Protein AF-A0AA95GA35-F1 (afdb_monomer_lite)

pLDDT: mean 85.66, std 12.8, range [42.06, 96.0]

Structure (mmCIF, N/CA/C/O backbone):
data_AF-A0AA95GA35-F1
#
_entry.id   AF-A0AA95GA35-F1
#
loop_
_atom_site.group_PDB
_atom_site.id
_atom_site.type_symbol
_atom_site.label_atom_id
_atom_site.label_alt_id
_atom_site.label_comp_id
_atom_site.label_asym_id
_atom_site.label_entity_id
_atom_site.label_seq_id
_atom_site.pdbx_PDB_ins_code
_atom_site.Cartn_x
_atom_site.Cartn_y
_atom_site.Cartn_z
_atom_site.occupancy
_atom_site.B_iso_or_equiv
_atom_site.auth_seq_id
_atom_site.auth_comp_id
_atom_site.auth_asym_id
_atom_site.auth_atom_id
_atom_site.pdbx_PDB_model_num
ATOM 1 N N . MET A 1 1 ? -2.029 -4.729 -22.146 1.00 65.50 1 MET A N 1
ATOM 2 C CA . MET A 1 1 ? -2.555 -4.197 -20.860 1.00 65.50 1 MET A CA 1
ATOM 3 C C . MET A 1 1 ? -2.404 -5.261 -19.779 1.00 65.50 1 MET A C 1
ATOM 5 O O . MET A 1 1 ? -1.858 -4.966 -18.724 1.00 65.50 1 MET A O 1
ATOM 9 N N . GLU A 1 2 ? -2.728 -6.501 -20.144 1.00 87.69 2 GLU A N 1
ATOM 10 C CA . GLU A 1 2 ? -2.456 -7.760 -19.436 1.00 87.69 2 GLU A CA 1
ATOM 11 C C . GLU A 1 2 ? -1.128 -7.879 -18.692 1.00 87.69 2 GLU A C 1
ATOM 13 O O . GLU A 1 2 ? -1.114 -8.428 -17.601 1.00 87.69 2 GLU A O 1
ATOM 18 N N . ALA A 1 3 ? -0.027 -7.328 -19.205 1.00 92.00 3 ALA A N 1
ATOM 19 C CA . ALA A 1 3 ? 1.281 -7.405 -18.548 1.00 92.00 3 ALA A CA 1
ATOM 20 C C . ALA A 1 3 ? 1.262 -6.945 -17.077 1.00 92.00 3 ALA A C 1
ATOM 22 O O . ALA A 1 3 ? 1.832 -7.585 -16.193 1.00 92.00 3 ALA A O 1
ATOM 23 N N . VAL A 1 4 ? 0.561 -5.838 -16.810 1.00 92.62 4 VAL A N 1
ATOM 24 C CA . VAL A 1 4 ? 0.435 -5.278 -15.463 1.00 92.62 4 VAL A CA 1
ATOM 25 C C . VAL A 1 4 ? -0.426 -6.185 -14.582 1.00 92.62 4 VAL A C 1
ATOM 27 O O . VAL A 1 4 ? -0.061 -6.467 -13.444 1.00 92.62 4 VAL A O 1
ATOM 30 N N . PHE A 1 5 ? -1.533 -6.704 -15.113 1.00 91.50 5 PHE A N 1
ATOM 31 C CA . PHE A 1 5 ? -2.400 -7.631 -14.385 1.00 91.50 5 PHE A CA 1
ATOM 32 C C . PHE A 1 5 ? -1.732 -8.987 -14.140 1.00 91.50 5 PHE A C 1
ATOM 34 O O . PHE A 1 5 ? -1.907 -9.574 -13.075 1.00 91.50 5 PHE A O 1
ATOM 41 N N . ARG A 1 6 ? -0.900 -9.467 -15.072 1.00 92.25 6 ARG A N 1
ATOM 42 C CA . ARG A 1 6 ? -0.078 -10.667 -14.897 1.00 92.25 6 ARG A CA 1
ATOM 43 C C . ARG A 1 6 ? 0.862 -10.488 -13.713 1.00 92.25 6 ARG A C 1
ATOM 45 O O . ARG A 1 6 ? 0.852 -11.350 -12.842 1.00 92.25 6 ARG A O 1
ATOM 52 N N . LYS A 1 7 ? 1.580 -9.359 -13.633 1.00 92.44 7 LYS A N 1
ATOM 53 C CA . LYS A 1 7 ? 2.432 -9.025 -12.480 1.00 92.44 7 LYS A CA 1
ATOM 54 C C . LYS A 1 7 ? 1.650 -9.030 -11.167 1.00 92.44 7 LYS A C 1
ATOM 56 O O . LYS A 1 7 ? 2.124 -9.614 -10.200 1.00 92.44 7 LYS A O 1
ATOM 61 N N . LEU A 1 8 ? 0.475 -8.399 -11.130 1.00 90.94 8 LEU A N 1
ATOM 62 C CA . LEU A 1 8 ? -0.351 -8.339 -9.918 1.00 90.94 8 LEU A CA 1
ATOM 63 C C . LEU A 1 8 ? -0.856 -9.720 -9.487 1.00 90.94 8 LEU A C 1
ATOM 65 O O . LEU A 1 8 ? -0.892 -10.013 -8.299 1.00 90.94 8 LEU A O 1
ATOM 69 N N . ARG A 1 9 ? -1.208 -10.577 -10.448 1.00 91.69 9 ARG A N 1
ATOM 70 C CA . ARG A 1 9 ? -1.719 -11.923 -10.180 1.00 91.69 9 ARG A CA 1
ATOM 71 C C . ARG A 1 9 ? -0.631 -12.907 -9.751 1.00 91.69 9 ARG A C 1
ATOM 73 O O . ARG A 1 9 ? -0.900 -13.760 -8.918 1.00 91.69 9 ARG A O 1
ATOM 80 N N . THR A 1 10 ? 0.559 -12.844 -10.351 1.00 93.25 10 THR A N 1
ATOM 81 C CA . THR A 1 10 ? 1.608 -13.859 -10.135 1.00 93.25 10 THR A CA 1
ATOM 82 C C . THR A 1 10 ? 2.743 -13.401 -9.233 1.00 93.25 10 THR A C 1
ATOM 84 O O . THR A 1 10 ? 3.529 -14.227 -8.788 1.00 93.25 10 THR A O 1
ATOM 87 N N . GLY A 1 11 ? 2.907 -12.095 -9.020 1.00 91.06 11 GLY A N 1
ATOM 88 C CA . GLY A 1 11 ? 4.046 -11.541 -8.291 1.00 91.06 11 GLY A CA 1
ATOM 89 C C . GLY A 1 11 ? 5.396 -11.637 -9.022 1.00 91.06 11 GLY A C 1
ATOM 90 O O . GLY A 1 11 ? 6.363 -11.051 -8.535 1.00 91.06 11 GLY A O 1
ATOM 91 N N . ALA A 1 12 ? 5.471 -12.277 -10.200 1.00 90.31 12 ALA A N 1
ATOM 92 C CA . ALA A 1 12 ? 6.707 -12.534 -10.962 1.00 90.31 12 ALA A CA 1
ATOM 93 C C . ALA A 1 12 ? 7.540 -11.267 -11.199 1.00 90.31 12 ALA A C 1
ATOM 95 O O . ALA A 1 12 ? 6.964 -10.193 -11.356 1.00 90.31 12 ALA A O 1
ATOM 96 N N . SER A 1 13 ? 8.877 -11.330 -11.231 1.00 91.44 13 SER A N 1
ATOM 97 C CA . SER A 1 13 ? 9.697 -10.130 -11.473 1.00 91.44 13 SER A CA 1
ATOM 98 C C . SER A 1 13 ? 9.279 -9.425 -12.766 1.00 91.44 13 SER A C 1
ATOM 100 O O . SER A 1 13 ? 8.866 -10.067 -13.726 1.00 91.44 13 SER A O 1
ATOM 102 N N . TRP A 1 14 ? 9.405 -8.095 -12.823 1.00 90.94 14 TRP A N 1
ATOM 103 C CA . TRP A 1 14 ? 9.081 -7.347 -14.046 1.00 90.94 14 TRP A CA 1
ATOM 104 C C . TRP A 1 14 ? 9.902 -7.821 -15.251 1.00 90.94 14 TRP A C 1
ATOM 106 O O . TRP A 1 14 ? 9.413 -7.770 -16.374 1.00 90.94 14 TRP A O 1
ATOM 116 N N . LYS A 1 15 ? 11.135 -8.282 -15.003 1.00 91.50 15 LYS A N 1
ATOM 117 C CA . LYS A 1 15 ? 12.037 -8.835 -16.021 1.00 91.50 15 LYS A CA 1
ATOM 118 C C . LYS A 1 15 ? 11.636 -10.236 -16.492 1.00 91.50 15 LYS A C 1
ATOM 120 O O . LYS A 1 15 ? 12.013 -10.608 -17.593 1.00 91.50 15 LYS A O 1
ATOM 125 N N . ASP A 1 16 ? 10.853 -10.959 -15.695 1.00 93.38 16 ASP A N 1
ATOM 126 C CA . ASP A 1 16 ? 10.448 -12.343 -15.972 1.00 93.38 16 ASP A CA 1
ATOM 127 C C . ASP A 1 16 ? 9.094 -12.408 -16.697 1.00 93.38 16 ASP A C 1
ATOM 129 O O . ASP A 1 16 ? 8.528 -13.483 -16.895 1.00 93.38 16 ASP A O 1
ATOM 133 N N . LEU A 1 17 ? 8.519 -11.255 -17.058 1.00 92.00 17 LEU A N 1
ATOM 134 C CA . LEU A 1 17 ? 7.284 -11.218 -17.829 1.00 92.00 17 LEU A CA 1
ATOM 135 C C . LEU A 1 17 ? 7.541 -11.726 -19.261 1.00 92.00 17 LEU A C 1
ATOM 137 O O . LEU A 1 17 ? 8.549 -11.347 -19.860 1.00 92.00 17 LEU A O 1
ATOM 141 N N . PRO A 1 18 ? 6.626 -12.536 -19.830 1.00 91.38 18 PRO A N 1
ATOM 142 C CA . PRO A 1 18 ? 6.713 -12.992 -21.214 1.00 91.38 18 PRO A CA 1
ATOM 143 C C . PRO A 1 18 ? 6.967 -11.852 -22.207 1.00 91.38 18 PRO A C 1
ATOM 145 O O . PRO A 1 18 ? 6.348 -10.788 -22.119 1.00 91.38 18 PRO A O 1
ATOM 148 N N . THR A 1 19 ? 7.851 -12.086 -23.178 1.00 90.19 19 THR A N 1
ATOM 149 C CA . THR A 1 19 ? 8.272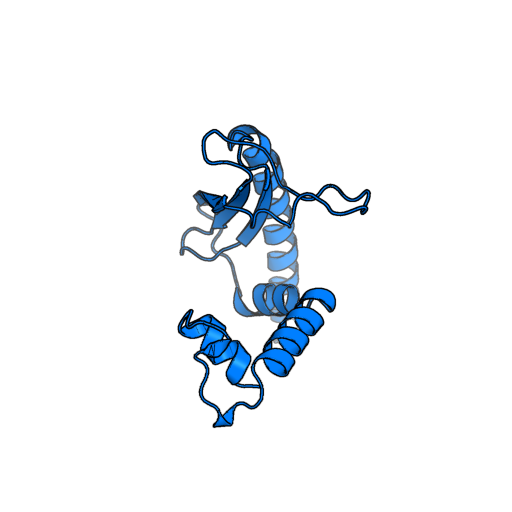 -11.082 -24.174 1.00 90.19 19 THR A CA 1
ATOM 150 C C . THR A 1 19 ? 7.131 -10.608 -25.077 1.00 90.19 19 THR A C 1
ATOM 152 O O . THR A 1 19 ? 7.169 -9.478 -25.558 1.00 90.19 19 THR A O 1
ATOM 155 N N . GLU A 1 20 ? 6.076 -11.413 -25.235 1.00 93.88 20 GLU A N 1
ATOM 156 C CA . GLU A 1 20 ? 4.814 -11.062 -25.910 1.00 93.88 20 GLU A CA 1
ATOM 157 C C . GLU A 1 20 ? 4.125 -9.817 -25.321 1.00 93.88 20 GLU A C 1
ATOM 159 O O . GLU A 1 20 ? 3.381 -9.123 -26.012 1.00 93.88 20 GLU A O 1
ATOM 164 N N . PHE A 1 21 ? 4.399 -9.478 -24.057 1.00 91.12 21 PHE A N 1
ATOM 165 C CA . PHE A 1 21 ? 3.869 -8.275 -23.418 1.00 91.12 21 PHE A CA 1
ATOM 166 C C . PHE A 1 21 ? 4.646 -6.994 -23.751 1.00 91.12 21 PHE A C 1
ATOM 168 O O . PHE A 1 21 ? 4.208 -5.899 -23.376 1.00 91.12 21 PHE A O 1
ATOM 175 N N . GLY A 1 22 ? 5.773 -7.118 -24.453 1.00 91.25 22 GLY A N 1
ATOM 176 C CA . GLY A 1 22 ? 6.684 -6.030 -24.783 1.00 91.25 22 GLY A CA 1
ATOM 177 C C . GLY A 1 22 ? 7.760 -5.793 -23.721 1.00 91.25 22 GLY A C 1
ATOM 178 O O . GLY A 1 22 ? 7.984 -6.594 -22.814 1.00 91.25 22 GLY A O 1
ATOM 179 N N . LEU A 1 23 ? 8.460 -4.663 -23.843 1.00 93.25 23 LEU A N 1
ATOM 180 C CA . LEU A 1 23 ? 9.583 -4.325 -22.968 1.00 93.25 23 LEU A CA 1
ATOM 181 C C . LEU A 1 23 ? 9.126 -4.087 -21.518 1.00 93.25 23 LEU A C 1
ATOM 183 O O . LEU A 1 23 ? 8.240 -3.271 -21.245 1.00 93.25 23 LEU A O 1
ATOM 187 N N . HIS A 1 24 ? 9.805 -4.739 -20.569 1.00 91.88 24 HIS A N 1
ATOM 188 C CA . HIS A 1 24 ? 9.543 -4.599 -19.130 1.00 91.88 24 HIS A CA 1
ATOM 189 C C . HIS A 1 24 ? 9.599 -3.140 -18.644 1.00 91.88 24 HIS A C 1
ATOM 191 O O . HIS A 1 24 ? 8.796 -2.734 -17.804 1.00 91.88 24 HIS A O 1
ATOM 197 N N . SER A 1 25 ? 10.497 -2.323 -19.203 1.00 93.06 25 SER A N 1
ATOM 198 C CA . SER A 1 25 ? 10.620 -0.894 -18.892 1.00 93.06 25 SER A CA 1
ATOM 199 C C . SER A 1 25 ? 9.345 -0.115 -19.230 1.00 93.06 25 SER A C 1
ATOM 201 O O . SER A 1 25 ? 8.869 0.681 -18.419 1.00 93.06 25 SER A O 1
ATOM 203 N N . THR A 1 26 ? 8.732 -0.393 -20.383 1.00 93.25 26 THR A N 1
ATOM 204 C CA . THR A 1 26 ? 7.462 0.211 -20.809 1.00 93.25 26 THR A CA 1
ATOM 205 C C . THR A 1 26 ? 6.315 -0.190 -19.883 1.00 93.25 26 THR A C 1
ATOM 207 O O . THR A 1 26 ? 5.470 0.640 -19.538 1.00 93.25 26 THR A O 1
ATOM 210 N N . ILE A 1 27 ? 6.298 -1.447 -19.432 1.00 93.50 27 ILE A N 1
ATOM 211 C CA . ILE A 1 27 ? 5.283 -1.965 -18.505 1.00 93.50 27 ILE A CA 1
ATOM 212 C C . ILE A 1 27 ? 5.394 -1.270 -17.141 1.00 93.50 27 ILE A C 1
ATOM 214 O O . ILE A 1 27 ? 4.387 -0.785 -16.621 1.00 93.50 27 ILE A O 1
ATOM 218 N N . ILE A 1 28 ? 6.610 -1.149 -16.596 1.00 93.75 28 ILE A N 1
ATOM 219 C CA . ILE A 1 28 ? 6.872 -0.432 -15.338 1.00 93.75 28 ILE A CA 1
ATOM 220 C C . ILE A 1 28 ? 6.466 1.041 -15.464 1.00 93.75 28 ILE A C 1
ATOM 222 O O . ILE A 1 28 ? 5.780 1.573 -14.591 1.00 93.75 28 ILE A O 1
ATOM 226 N N . TYR A 1 29 ? 6.836 1.706 -16.564 1.00 94.75 29 TYR A N 1
ATOM 227 C CA . TYR A 1 29 ? 6.457 3.100 -16.803 1.00 94.75 29 TYR A CA 1
ATOM 228 C C . TYR A 1 29 ? 4.936 3.277 -16.823 1.00 94.75 29 TYR A C 1
ATOM 230 O O . TYR A 1 29 ? 4.405 4.193 -16.193 1.00 94.75 29 TYR A O 1
ATOM 238 N N . LYS A 1 30 ? 4.217 2.366 -17.488 1.00 93.38 30 LYS A N 1
ATOM 239 C CA . LYS A 1 30 ? 2.752 2.370 -17.519 1.00 93.38 30 LYS A CA 1
ATOM 240 C C . LYS A 1 30 ? 2.148 2.167 -16.130 1.00 93.38 30 LYS A C 1
ATOM 242 O O . LYS A 1 30 ? 1.263 2.932 -15.752 1.00 93.38 30 LYS A O 1
ATOM 247 N N . PHE A 1 31 ? 2.641 1.193 -15.364 1.00 94.56 31 PHE A N 1
ATOM 248 C CA . PHE A 1 31 ? 2.205 0.959 -13.985 1.00 94.56 31 PHE A CA 1
ATOM 249 C C . PHE A 1 31 ? 2.383 2.214 -13.117 1.00 94.56 31 PHE A C 1
ATOM 251 O O . PHE A 1 31 ? 1.448 2.645 -12.439 1.00 94.56 31 PHE A O 1
ATOM 258 N N . ASN A 1 32 ? 3.556 2.848 -13.199 1.00 93.94 32 ASN A N 1
ATOM 259 C CA . ASN A 1 32 ? 3.869 4.067 -12.457 1.00 93.94 32 ASN A CA 1
ATOM 260 C C . ASN A 1 32 ? 3.005 5.252 -12.898 1.00 93.94 32 ASN A C 1
ATOM 262 O O . ASN A 1 32 ? 2.545 6.024 -12.058 1.00 93.94 32 ASN A O 1
ATOM 266 N N . ARG A 1 33 ? 2.745 5.395 -14.202 1.00 95.69 33 ARG A N 1
ATOM 267 C CA . ARG A 1 33 ? 1.845 6.427 -14.732 1.00 95.69 33 ARG A CA 1
ATOM 268 C C . ARG A 1 33 ? 0.431 6.259 -14.180 1.00 95.69 33 ARG A C 1
ATOM 270 O O . ARG A 1 33 ? -0.155 7.240 -13.740 1.00 95.69 33 ARG A O 1
ATOM 277 N N . TRP A 1 34 ? -0.089 5.034 -14.153 1.00 95.31 34 TRP A N 1
ATOM 278 C CA . TRP A 1 34 ? -1.410 4.740 -13.592 1.00 95.31 34 TRP A CA 1
ATOM 279 C C . TRP A 1 34 ? -1.486 5.010 -12.092 1.00 95.31 34 TRP A C 1
ATOM 281 O O . TRP A 1 34 ? -2.474 5.572 -11.626 1.00 95.31 34 TRP A O 1
ATOM 291 N N . SER A 1 35 ? -0.421 4.683 -11.358 1.00 94.25 35 SER A N 1
ATOM 292 C CA . SER A 1 35 ? -0.302 5.016 -9.937 1.00 94.25 35 SER A CA 1
ATOM 293 C C . SER A 1 35 ? -0.367 6.525 -9.699 1.00 94.25 35 SER A C 1
ATOM 295 O O . SER A 1 35 ? -1.190 6.995 -8.918 1.00 94.25 35 SER A O 1
ATOM 297 N N . LYS A 1 36 ? 0.408 7.309 -10.460 1.00 93.75 36 LYS A N 1
ATOM 298 C CA . LYS A 1 36 ? 0.381 8.780 -10.386 1.00 93.75 36 LYS A CA 1
ATOM 299 C C . LYS A 1 36 ? -0.972 9.382 -10.776 1.00 93.75 36 LYS A C 1
ATOM 301 O O . LYS A 1 36 ? -1.324 10.442 -10.278 1.00 93.75 36 LYS A O 1
ATOM 306 N N . GLN A 1 37 ? -1.716 8.723 -11.662 1.00 96.00 37 GLN A N 1
ATOM 307 C CA . GLN A 1 37 ? -3.057 9.140 -12.085 1.00 96.00 37 GLN A CA 1
ATOM 308 C C . GLN A 1 37 ? -4.169 8.717 -11.109 1.00 96.00 37 GLN A C 1
ATOM 310 O O . GLN A 1 37 ? -5.334 8.999 -11.373 1.00 96.00 37 GLN A O 1
ATOM 315 N N . GLY A 1 38 ? -3.851 8.021 -10.013 1.00 93.81 38 GLY A N 1
ATOM 316 C CA . GLY A 1 38 ? -4.856 7.568 -9.048 1.00 93.81 38 GLY A CA 1
ATOM 317 C C . GLY A 1 38 ? -5.682 6.360 -9.513 1.00 93.81 38 GLY A C 1
ATOM 318 O O . GLY A 1 38 ? -6.691 6.016 -8.898 1.00 93.81 38 GLY A O 1
ATOM 319 N N . ILE A 1 39 ? -5.301 5.713 -10.622 1.00 94.12 39 ILE A N 1
ATOM 320 C CA . ILE A 1 39 ? -6.105 4.649 -11.244 1.00 94.12 39 ILE A CA 1
ATOM 321 C C . ILE A 1 39 ? -6.219 3.437 -10.318 1.00 94.12 39 ILE A C 1
ATOM 323 O O . ILE A 1 39 ? -7.293 2.848 -10.222 1.00 94.12 39 ILE A O 1
ATOM 327 N N . TRP A 1 40 ? -5.144 3.082 -9.608 1.00 91.25 40 TRP A N 1
ATOM 328 C CA . TRP A 1 40 ? -5.156 1.950 -8.678 1.00 91.25 40 TRP A CA 1
ATOM 329 C C . TRP A 1 40 ? -6.090 2.182 -7.498 1.00 91.25 40 TRP A C 1
ATOM 331 O O . TRP A 1 40 ? -6.874 1.297 -7.170 1.00 91.25 40 TRP A O 1
ATOM 341 N N . GLN A 1 41 ? -6.055 3.379 -6.910 1.00 88.56 41 GLN A N 1
ATOM 342 C CA . GLN A 1 41 ? -6.945 3.764 -5.817 1.00 88.56 41 GLN A CA 1
ATOM 343 C C . GLN A 1 41 ? -8.408 3.725 -6.277 1.00 88.56 41 GLN A C 1
ATOM 345 O O . GLN A 1 41 ? -9.255 3.126 -5.620 1.00 88.56 41 GLN A O 1
ATOM 350 N N . ASN A 1 42 ? -8.699 4.275 -7.457 1.00 89.19 42 ASN A N 1
ATOM 351 C CA . ASN A 1 42 ? -10.051 4.263 -8.015 1.00 89.19 42 ASN A CA 1
ATOM 352 C C . ASN A 1 42 ? -10.548 2.844 -8.321 1.00 89.19 42 ASN A C 1
ATOM 354 O O . ASN A 1 42 ? -11.711 2.526 -8.072 1.00 89.19 42 ASN A O 1
ATOM 358 N N . LEU A 1 43 ? -9.682 1.986 -8.863 1.00 89.94 43 LEU A N 1
ATOM 359 C CA . LEU A 1 43 ? -10.009 0.589 -9.135 1.00 89.94 43 LEU A CA 1
ATOM 360 C C . LEU A 1 43 ? -10.300 -0.170 -7.836 1.00 89.94 43 LEU A C 1
ATOM 362 O O . LEU A 1 43 ? -11.300 -0.877 -7.752 1.00 89.94 43 LEU A O 1
ATOM 366 N N . PHE A 1 44 ? -9.459 0.021 -6.822 1.00 87.44 44 PHE A N 1
ATOM 367 C CA . PHE A 1 44 ? -9.623 -0.568 -5.498 1.00 87.44 44 PHE A CA 1
ATOM 368 C C . PHE A 1 44 ? -10.981 -0.213 -4.877 1.00 87.44 44 PHE A C 1
ATOM 370 O O . PHE A 1 44 ? -11.733 -1.104 -4.483 1.00 87.44 44 PHE A O 1
ATOM 377 N N . ILE A 1 45 ? -11.344 1.074 -4.885 1.00 83.62 45 ILE A N 1
ATOM 378 C CA . ILE A 1 45 ? -12.632 1.552 -4.364 1.00 83.62 45 ILE A CA 1
ATOM 379 C C . ILE A 1 45 ? -13.805 0.903 -5.111 1.00 83.62 45 ILE A C 1
ATOM 381 O O . ILE A 1 45 ? -14.771 0.477 -4.481 1.00 83.62 45 ILE A O 1
ATOM 385 N N . LYS A 1 46 ? -13.715 0.785 -6.443 1.00 85.50 46 LYS A N 1
ATOM 386 C CA . LYS A 1 46 ? -14.779 0.197 -7.273 1.00 85.50 46 LYS A CA 1
ATOM 387 C C . LYS A 1 46 ? -14.962 -1.307 -7.057 1.00 85.50 46 LYS A C 1
ATOM 389 O O . LYS A 1 46 ? -16.097 -1.770 -7.089 1.00 85.50 46 LYS A O 1
ATOM 394 N N . ILE A 1 47 ? -13.879 -2.061 -6.855 1.00 84.38 47 ILE A N 1
ATOM 395 C CA . ILE A 1 47 ? -13.933 -3.529 -6.711 1.00 84.38 47 ILE A CA 1
ATOM 396 C C . ILE A 1 47 ? -14.485 -3.953 -5.345 1.00 84.38 47 ILE A C 1
ATOM 398 O O . ILE A 1 47 ? -15.134 -4.990 -5.245 1.00 84.38 47 ILE A O 1
ATOM 402 N N . LEU A 1 48 ? -14.255 -3.164 -4.293 1.00 81.06 48 LEU A N 1
ATOM 403 C CA . LEU A 1 48 ? -14.640 -3.532 -2.926 1.00 81.06 48 LEU A CA 1
ATOM 404 C C . LEU A 1 48 ? -16.145 -3.782 -2.730 1.00 81.06 48 LEU A C 1
ATOM 406 O O . LEU A 1 48 ? -16.526 -4.618 -1.903 1.00 81.06 48 LEU A O 1
ATOM 410 N N . GLY A 1 49 ? -16.989 -3.101 -3.512 1.00 77.81 49 GLY A N 1
ATOM 411 C CA . GLY A 1 49 ? -18.443 -3.198 -3.406 1.00 77.81 49 GLY A CA 1
ATOM 412 C C . GLY A 1 49 ? -18.950 -2.773 -2.025 1.00 77.81 49 GLY A C 1
ATOM 413 O O . GLY A 1 49 ? -18.423 -1.833 -1.425 1.00 77.81 49 GLY A O 1
ATOM 414 N N . GLU A 1 50 ? -19.976 -3.465 -1.528 1.00 81.94 50 GLU A N 1
ATOM 415 C CA . GLU A 1 50 ? -20.506 -3.254 -0.177 1.00 81.94 50 GLU A CA 1
ATOM 416 C C . GLU A 1 50 ? -19.607 -3.896 0.894 1.00 81.94 50 GLU A C 1
ATOM 418 O O . GLU A 1 50 ? -19.048 -4.982 0.696 1.00 81.94 50 GLU A O 1
ATOM 423 N N . LEU A 1 51 ? -19.472 -3.199 2.024 1.00 83.62 51 LEU A N 1
ATOM 424 C CA . LEU A 1 51 ? -18.681 -3.596 3.193 1.00 83.62 51 LEU A CA 1
ATOM 425 C C . LEU A 1 51 ? -19.629 -4.004 4.336 1.00 83.62 51 LEU A C 1
ATOM 427 O O . LEU A 1 51 ? -20.595 -3.288 4.606 1.00 83.62 51 LEU A O 1
ATOM 431 N N . ASP A 1 52 ? -19.352 -5.120 5.010 1.00 82.62 52 ASP A N 1
ATOM 432 C CA . ASP A 1 52 ? -20.098 -5.665 6.155 1.00 82.62 52 ASP A CA 1
ATOM 433 C C . ASP A 1 52 ? -19.477 -5.268 7.506 1.00 82.62 52 ASP A C 1
ATOM 435 O O . ASP A 1 52 ? -18.934 -6.098 8.241 1.00 82.62 52 ASP A O 1
ATOM 439 N N . ASN A 1 53 ? -19.614 -3.990 7.867 1.00 74.88 53 ASN A N 1
ATOM 440 C CA . ASN A 1 53 ? -18.891 -3.349 8.978 1.00 74.88 53 ASN A CA 1
ATOM 441 C C . ASN A 1 53 ? -19.304 -3.776 10.402 1.00 74.88 53 ASN A C 1
ATOM 443 O O . ASN A 1 53 ? -19.230 -2.976 11.336 1.00 74.88 53 ASN A O 1
ATOM 447 N N . LYS A 1 54 ? -19.748 -5.018 10.599 1.00 84.94 54 LYS A N 1
ATOM 448 C CA . LYS A 1 54 ? -19.985 -5.605 11.926 1.00 84.94 54 LYS A CA 1
ATOM 449 C C . LYS A 1 54 ? -18.695 -5.712 12.730 1.00 84.94 54 LYS A C 1
ATOM 451 O O . LYS A 1 54 ? -18.698 -5.455 13.929 1.00 84.94 54 LYS A O 1
ATOM 456 N N . TRP A 1 55 ? -17.604 -6.085 12.062 1.00 88.31 55 TRP A N 1
ATOM 457 C CA . TRP A 1 55 ? -16.288 -6.252 12.669 1.00 88.31 55 TRP A CA 1
ATOM 458 C C . TRP A 1 55 ? -15.228 -5.653 11.768 1.00 88.31 55 TRP A C 1
ATOM 460 O O . TRP A 1 55 ? -15.255 -5.856 10.559 1.00 88.31 55 TRP A O 1
ATOM 470 N N . ASN A 1 56 ? -14.274 -4.959 12.378 1.00 90.12 56 ASN A N 1
ATOM 471 C CA . ASN A 1 56 ? -13.110 -4.445 11.682 1.00 90.12 56 ASN A CA 1
ATOM 472 C C . ASN A 1 56 ? -11.858 -5.085 12.270 1.00 90.12 56 ASN A C 1
ATOM 474 O O . ASN A 1 56 ? -11.624 -5.010 13.477 1.00 90.12 56 ASN A O 1
ATOM 478 N N . PHE A 1 57 ? -11.045 -5.684 11.413 1.00 92.31 57 PHE A N 1
ATOM 479 C CA . PHE A 1 57 ? -9.767 -6.268 11.783 1.00 92.31 57 PHE A CA 1
ATOM 480 C C . PHE A 1 57 ? -8.642 -5.322 11.396 1.00 92.31 57 PHE A C 1
ATOM 482 O O . PHE A 1 57 ? -8.567 -4.860 10.261 1.00 92.31 57 PHE A O 1
ATOM 489 N N . PHE A 1 58 ? -7.761 -5.043 12.347 1.00 92.69 58 PHE A N 1
ATOM 490 C CA . PHE A 1 58 ? -6.572 -4.235 12.130 1.00 92.69 58 PHE A CA 1
ATOM 491 C C . PHE A 1 58 ? -5.347 -5.141 12.050 1.00 92.69 58 PHE A C 1
ATOM 493 O O . PHE A 1 58 ? -5.147 -5.993 12.915 1.00 92.69 58 PHE A O 1
ATOM 500 N N . ASN A 1 59 ? -4.516 -4.938 11.031 1.00 92.62 59 ASN A N 1
ATOM 501 C CA . ASN A 1 59 ? -3.234 -5.615 10.914 1.00 92.62 59 ASN A CA 1
ATOM 502 C C . ASN A 1 59 ? -2.185 -4.693 10.287 1.00 92.62 59 ASN A C 1
ATOM 504 O O . ASN A 1 59 ? -2.514 -3.766 9.544 1.00 92.62 59 ASN A O 1
ATOM 508 N N . SER A 1 60 ? -0.911 -4.969 10.545 1.00 94.06 60 SER A N 1
ATOM 509 C CA . SER 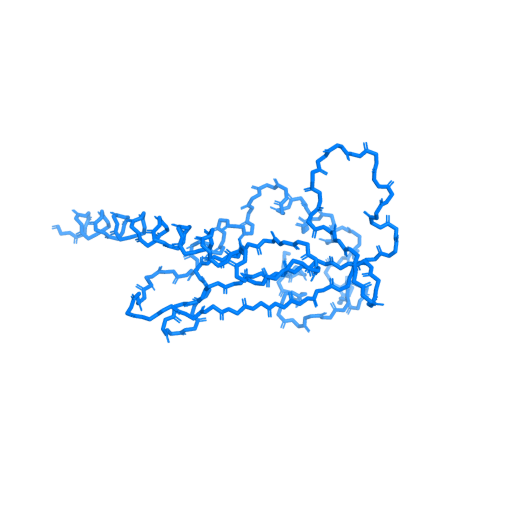A 1 60 ? 0.201 -4.238 9.948 1.00 94.06 60 SER A CA 1
ATOM 510 C C . SER A 1 60 ? 1.269 -5.191 9.412 1.00 94.06 60 SER A C 1
ATOM 512 O O . SER A 1 60 ? 1.412 -6.331 9.851 1.00 94.06 60 SER A O 1
ATOM 514 N N . THR A 1 61 ? 2.019 -4.739 8.411 1.00 94.62 61 THR A N 1
ATOM 515 C CA . THR A 1 61 ? 3.185 -5.458 7.892 1.00 94.62 61 THR A CA 1
ATOM 516 C C . THR A 1 61 ? 4.312 -4.486 7.573 1.00 94.62 61 THR A C 1
ATOM 518 O O . THR A 1 61 ? 4.068 -3.332 7.220 1.00 94.62 61 THR A O 1
ATOM 521 N N . ILE A 1 62 ? 5.558 -4.933 7.713 1.00 94.94 62 ILE A N 1
ATOM 522 C CA . ILE A 1 62 ? 6.749 -4.105 7.503 1.00 94.94 62 ILE A CA 1
ATOM 523 C C . ILE A 1 62 ? 7.444 -4.541 6.218 1.00 94.94 62 ILE A C 1
ATOM 525 O O . ILE A 1 62 ? 7.737 -5.718 6.019 1.00 94.94 62 ILE A O 1
ATOM 529 N N . VAL A 1 63 ? 7.765 -3.568 5.368 1.00 94.56 63 VAL A N 1
ATOM 530 C CA . VAL A 1 63 ? 8.509 -3.763 4.124 1.00 94.56 63 VAL A CA 1
ATOM 531 C C . VAL A 1 63 ? 9.845 -3.035 4.229 1.00 94.56 63 VAL A C 1
ATOM 533 O O . VA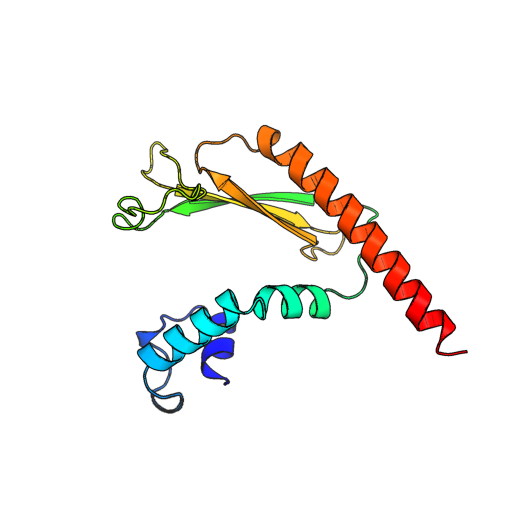L A 1 63 ? 9.901 -1.849 4.568 1.00 94.56 63 VAL A O 1
ATOM 536 N N . LYS A 1 64 ? 10.944 -3.741 3.937 1.00 94.75 64 LYS A N 1
ATOM 537 C CA . LYS A 1 64 ? 12.268 -3.116 3.859 1.00 94.75 64 LYS A CA 1
ATOM 538 C C . LYS A 1 64 ? 12.342 -2.188 2.658 1.00 94.75 64 LYS A C 1
ATOM 540 O O . LYS A 1 64 ? 11.946 -2.541 1.549 1.00 94.75 64 LYS A O 1
ATOM 545 N N . VAL A 1 65 ? 12.903 -1.014 2.891 1.00 93.62 65 VAL A N 1
ATOM 546 C CA . VAL A 1 65 ? 13.092 -0.006 1.859 1.00 93.62 65 VAL A CA 1
ATOM 547 C C . VAL A 1 65 ? 14.433 -0.244 1.175 1.00 93.62 65 VAL A C 1
ATOM 549 O O . VAL A 1 65 ? 15.428 -0.580 1.817 1.00 93.62 65 VAL A O 1
ATOM 552 N N . HIS A 1 66 ? 14.467 -0.072 -0.147 1.00 90.12 66 HIS A N 1
ATOM 553 C CA . HIS A 1 66 ? 15.705 -0.181 -0.909 1.00 90.12 66 HIS A CA 1
ATOM 554 C C . HIS A 1 66 ? 16.706 0.888 -0.449 1.00 90.12 66 HIS A C 1
ATOM 556 O O . HIS A 1 66 ? 16.326 2.045 -0.261 1.00 90.12 66 HIS A O 1
ATOM 562 N N . GLN A 1 67 ? 17.984 0.528 -0.314 1.00 88.06 67 GLN A N 1
ATOM 563 C CA . GLN A 1 67 ? 19.016 1.375 0.303 1.00 88.06 67 GLN A CA 1
ATOM 564 C C . GLN A 1 67 ? 19.148 2.782 -0.312 1.00 88.06 67 GLN A C 1
ATOM 566 O O . GLN A 1 67 ? 19.463 3.731 0.393 1.00 88.06 67 GLN A O 1
ATOM 571 N N . HIS A 1 68 ? 18.850 2.944 -1.606 1.00 87.75 68 HIS A N 1
ATOM 572 C CA . HIS A 1 68 ? 18.918 4.241 -2.298 1.00 87.75 68 HIS A CA 1
ATOM 573 C C . HIS A 1 68 ? 17.652 5.107 -2.174 1.00 87.75 68 HIS A C 1
ATOM 575 O O . HIS A 1 68 ? 17.618 6.203 -2.720 1.00 87.75 68 HIS A O 1
ATOM 581 N N . SER A 1 69 ? 16.608 4.650 -1.477 1.00 85.62 69 SER A N 1
ATOM 582 C CA . SER A 1 69 ? 15.334 5.393 -1.395 1.00 85.62 69 SER A CA 1
ATOM 583 C C . SER A 1 69 ? 15.343 6.509 -0.346 1.00 85.62 69 SER A C 1
ATOM 585 O O . SER A 1 69 ? 14.425 7.315 -0.313 1.00 85.62 69 SER A O 1
ATOM 587 N N . VAL A 1 70 ? 16.366 6.560 0.512 1.00 84.25 70 VAL A N 1
ATOM 588 C CA . VAL A 1 70 ? 16.473 7.533 1.617 1.00 84.25 70 VAL A CA 1
ATOM 589 C C . VAL A 1 70 ? 17.266 8.794 1.272 1.00 84.25 70 VAL A C 1
ATOM 591 O O . VAL A 1 70 ? 17.326 9.708 2.081 1.00 84.25 70 VAL A O 1
ATOM 594 N N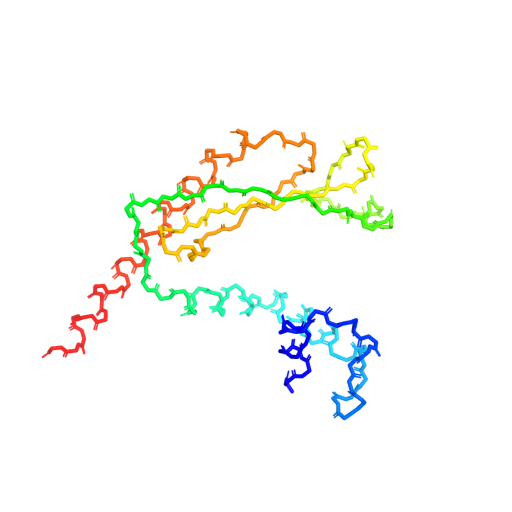 . ASN A 1 71 ? 17.829 8.878 0.065 1.00 83.31 71 ASN A N 1
ATOM 595 C CA . ASN A 1 71 ? 18.655 10.012 -0.370 1.00 83.31 71 ASN A CA 1
ATOM 596 C C . ASN A 1 71 ? 17.895 10.968 -1.304 1.00 83.31 71 ASN A C 1
ATOM 598 O O . ASN A 1 71 ? 18.487 11.593 -2.183 1.00 83.31 71 ASN A O 1
ATOM 602 N N . SER A 1 72 ? 16.571 11.039 -1.170 1.00 81.06 72 SER A N 1
ATOM 603 C CA . SER A 1 72 ? 15.756 11.955 -1.967 1.00 81.06 72 SER A CA 1
ATOM 604 C C . SER A 1 72 ? 15.943 13.389 -1.468 1.00 81.06 72 SER A C 1
ATOM 606 O O . SER A 1 72 ? 15.860 13.640 -0.271 1.00 81.06 72 SER A O 1
ATOM 608 N N . SER A 1 73 ? 16.146 14.345 -2.379 1.00 82.00 73 SER A N 1
ATOM 609 C CA . SER A 1 73 ? 16.164 15.786 -2.065 1.00 82.00 73 SER A CA 1
ATOM 610 C C . SER A 1 73 ? 14.763 16.374 -1.855 1.00 82.00 73 SER A C 1
ATOM 612 O O . SER A 1 73 ? 14.602 17.579 -1.670 1.00 82.00 73 SER A O 1
ATOM 614 N N . ASN A 1 74 ? 13.732 15.534 -1.930 1.00 80.12 74 ASN A N 1
ATOM 615 C CA . ASN A 1 74 ? 12.350 15.941 -1.770 1.00 80.12 74 ASN A CA 1
ATOM 616 C C . ASN A 1 74 ? 12.040 16.246 -0.296 1.00 80.12 74 ASN A C 1
ATOM 618 O O . ASN A 1 74 ? 12.401 15.480 0.590 1.00 80.12 74 ASN A O 1
ATOM 622 N N . THR A 1 75 ? 11.313 17.334 -0.040 1.00 78.44 75 THR A N 1
ATOM 623 C CA . THR A 1 75 ? 10.909 17.754 1.315 1.00 78.44 75 THR A CA 1
ATOM 624 C C . THR A 1 75 ? 9.670 17.025 1.834 1.00 78.44 75 THR A C 1
ATOM 626 O O . THR A 1 75 ? 9.244 17.249 2.966 1.00 78.44 75 THR A O 1
ATOM 629 N N . LYS A 1 76 ? 9.055 16.166 1.011 1.00 83.31 76 LYS A N 1
ATOM 630 C CA . LYS A 1 76 ? 7.891 15.376 1.419 1.00 83.31 76 LYS A CA 1
ATOM 631 C C . LYS A 1 76 ? 8.298 14.324 2.443 1.00 83.31 76 LYS A C 1
ATOM 633 O O . LYS A 1 76 ? 9.332 13.679 2.307 1.00 83.31 76 LYS A O 1
ATOM 638 N N . ILE A 1 77 ? 7.429 14.125 3.428 1.00 80.88 77 ILE A N 1
ATOM 639 C CA . ILE A 1 77 ? 7.559 13.039 4.394 1.00 80.88 77 ILE A CA 1
ATOM 640 C C . ILE A 1 77 ? 7.294 11.730 3.649 1.00 80.88 77 ILE A C 1
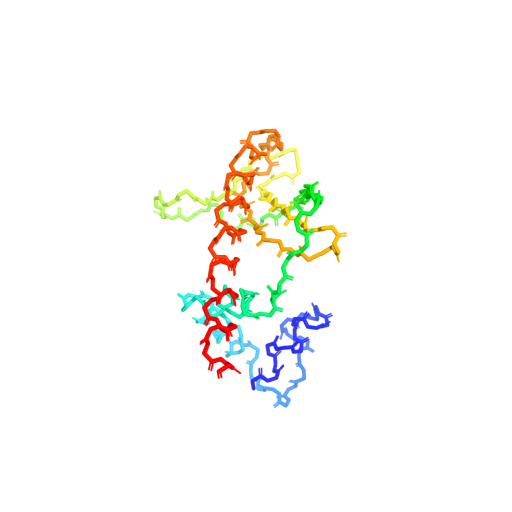ATOM 642 O O . ILE A 1 77 ? 6.156 11.391 3.329 1.00 80.88 77 ILE A O 1
ATOM 646 N N . GLU A 1 78 ? 8.366 11.017 3.337 1.00 83.56 78 GLU A N 1
ATOM 647 C CA . GLU A 1 78 ? 8.319 9.639 2.869 1.00 83.56 78 GLU A CA 1
ATOM 648 C C . GLU A 1 78 ? 8.182 8.771 4.129 1.00 83.56 78 GLU A C 1
ATOM 650 O O . GLU A 1 78 ? 8.977 8.931 5.051 1.00 83.56 78 GLU A O 1
ATOM 655 N N . CYS A 1 79 ? 7.172 7.897 4.222 1.00 92.38 79 CYS A N 1
ATOM 656 C CA . CYS A 1 79 ? 6.877 7.061 5.402 1.00 92.38 79 CYS A CA 1
ATOM 657 C C . CYS A 1 79 ? 7.947 5.973 5.644 1.00 92.38 79 CYS A C 1
ATOM 659 O O . CYS A 1 79 ? 7.653 4.778 5.696 1.00 92.38 79 CYS A O 1
ATOM 661 N N . ILE A 1 80 ? 9.210 6.368 5.726 1.00 93.81 80 ILE A N 1
ATOM 662 C CA . ILE A 1 80 ? 10.395 5.538 5.858 1.00 93.81 80 ILE A CA 1
ATOM 663 C C . ILE A 1 80 ? 11.018 5.885 7.197 1.00 93.81 80 ILE A C 1
ATOM 665 O O . ILE A 1 80 ? 11.325 7.042 7.464 1.00 93.81 80 ILE A O 1
ATOM 669 N N . GLY A 1 81 ? 11.284 4.872 8.009 1.00 92.94 81 GLY A N 1
ATOM 670 C CA . GLY A 1 81 ? 12.039 5.084 9.229 1.00 92.94 81 GLY A CA 1
ATOM 671 C C . GLY A 1 81 ? 12.955 3.925 9.578 1.00 92.94 81 GLY A C 1
ATOM 672 O O . GLY A 1 81 ? 12.955 2.861 8.943 1.00 92.94 81 GLY A O 1
ATOM 673 N N . ARG A 1 82 ? 13.834 4.192 10.541 1.00 93.12 82 ARG A N 1
ATOM 674 C CA . ARG A 1 82 ? 14.980 3.343 10.852 1.00 93.12 82 ARG A CA 1
ATOM 675 C C . ARG A 1 82 ? 14.614 2.338 11.938 1.00 93.12 82 ARG A C 1
ATOM 677 O O . ARG A 1 82 ? 14.282 2.715 13.056 1.00 93.12 82 ARG A O 1
ATOM 684 N N . THR A 1 83 ? 14.724 1.057 11.607 1.00 92.81 83 THR A N 1
ATOM 685 C CA . THR A 1 83 ? 14.574 -0.067 12.543 1.00 92.81 83 THR A CA 1
ATOM 686 C C . THR A 1 83 ? 15.910 -0.788 12.720 1.00 92.81 83 THR A C 1
ATOM 688 O O . THR A 1 83 ? 16.886 -0.488 12.026 1.00 92.81 83 THR A O 1
ATOM 691 N N . VAL A 1 84 ? 15.955 -1.795 13.600 1.00 91.44 84 VAL A N 1
ATOM 692 C CA . VAL A 1 84 ? 17.120 -2.693 13.742 1.00 91.44 84 VAL A CA 1
ATOM 693 C C . VAL A 1 84 ? 17.473 -3.371 12.409 1.00 91.44 84 VAL A C 1
ATOM 695 O O . VAL A 1 84 ? 18.641 -3.576 12.102 1.00 91.44 84 VAL A O 1
ATOM 698 N N . GLY A 1 85 ? 16.473 -3.662 11.570 1.00 88.12 85 GLY A N 1
ATOM 699 C CA . GLY A 1 85 ? 16.660 -4.288 10.259 1.00 88.12 85 GLY A CA 1
ATOM 700 C C . GLY A 1 85 ? 17.066 -3.333 9.131 1.00 88.12 85 GLY A C 1
ATOM 701 O O . GLY A 1 85 ? 17.137 -3.781 7.980 1.00 88.12 85 GLY A O 1
ATOM 702 N N . GLY A 1 86 ? 17.299 -2.052 9.437 1.00 92.19 86 GLY A N 1
ATOM 703 C CA . GLY A 1 86 ? 17.561 -0.981 8.475 1.00 92.19 86 GLY A CA 1
ATOM 704 C C . GLY A 1 86 ? 16.337 -0.102 8.201 1.00 92.19 86 GLY A C 1
ATOM 705 O O . GLY A 1 86 ? 15.385 -0.052 8.985 1.00 92.19 86 GLY A O 1
ATOM 706 N N . ASN A 1 87 ? 16.369 0.620 7.081 1.00 95.06 87 ASN A N 1
ATOM 707 C CA . ASN A 1 87 ? 15.284 1.515 6.679 1.00 95.06 87 ASN A CA 1
ATOM 708 C C . ASN A 1 87 ? 14.072 0.709 6.205 1.00 95.06 87 ASN A C 1
ATOM 710 O O . ASN A 1 87 ? 14.193 -0.214 5.394 1.00 95.06 87 ASN A O 1
ATOM 714 N N . SER A 1 88 ? 12.897 1.050 6.718 1.00 95.75 88 SER A N 1
ATOM 715 C CA . SER A 1 88 ? 11.673 0.296 6.466 1.00 95.75 88 SER A CA 1
ATOM 716 C C . SER A 1 88 ? 10.430 1.171 6.569 1.00 95.75 88 SER A C 1
ATOM 718 O O . SER A 1 88 ? 10.425 2.195 7.256 1.00 95.75 88 SER A O 1
ATOM 720 N N . SER A 1 89 ? 9.375 0.727 5.900 1.00 95.44 89 SER A N 1
ATOM 721 C CA . SER A 1 89 ? 8.041 1.318 5.942 1.00 95.44 89 SER A CA 1
ATOM 722 C C . SER A 1 89 ? 7.056 0.284 6.463 1.00 95.44 89 SER A C 1
ATOM 724 O O . SER A 1 89 ? 7.222 -0.916 6.233 1.00 95.44 89 SER A O 1
ATOM 726 N N . LYS A 1 90 ? 6.020 0.742 7.154 1.00 94.38 90 LYS A N 1
ATOM 727 C CA . LYS A 1 90 ? 4.937 -0.091 7.661 1.00 94.38 90 LYS A CA 1
ATOM 728 C C . LYS A 1 90 ? 3.660 0.197 6.887 1.00 94.38 90 LYS A C 1
ATOM 730 O O . LYS A 1 90 ? 3.264 1.349 6.730 1.00 94.38 90 LYS A O 1
ATOM 735 N N . ILE A 1 91 ? 3.019 -0.860 6.413 1.00 94.81 91 ILE A N 1
ATOM 736 C CA . ILE A 1 91 ? 1.709 -0.812 5.779 1.00 94.81 91 ILE A CA 1
ATOM 737 C C . ILE A 1 91 ? 0.712 -1.294 6.822 1.00 94.81 91 ILE A C 1
ATOM 739 O O . ILE A 1 91 ? 0.740 -2.457 7.216 1.00 94.81 91 ILE A O 1
ATOM 743 N N . ASN A 1 92 ? -0.148 -0.396 7.277 1.00 94.94 92 ASN A N 1
ATOM 744 C CA . ASN A 1 92 ? -1.243 -0.714 8.182 1.00 94.94 92 ASN A CA 1
ATOM 745 C C . ASN A 1 92 ? -2.503 -0.856 7.346 1.00 94.94 92 ASN A C 1
ATOM 747 O O . ASN A 1 92 ? -2.723 -0.068 6.429 1.00 94.94 92 ASN A O 1
ATOM 751 N N . MET A 1 93 ? -3.317 -1.850 7.650 1.00 93.56 93 MET A N 1
ATOM 752 C CA . MET A 1 93 ? -4.525 -2.169 6.912 1.00 93.56 93 MET A CA 1
ATOM 753 C C . MET A 1 93 ? -5.647 -2.434 7.901 1.00 93.56 93 MET A C 1
ATOM 755 O O . MET A 1 93 ? -5.458 -3.112 8.912 1.00 93.56 93 MET A O 1
ATOM 759 N N . ILE A 1 94 ? -6.826 -1.920 7.576 1.00 92.94 94 ILE A N 1
ATOM 760 C CA . ILE A 1 94 ? -8.064 -2.302 8.238 1.00 92.94 94 ILE A CA 1
ATOM 761 C C . ILE A 1 94 ? -8.926 -3.058 7.239 1.00 92.94 94 ILE A C 1
ATOM 763 O O . ILE A 1 94 ? -9.098 -2.618 6.100 1.00 92.94 94 ILE A O 1
ATOM 767 N N . SER A 1 95 ? -9.418 -4.220 7.643 1.00 91.81 95 SER A N 1
ATOM 768 C CA . SER A 1 95 ? -10.303 -5.048 6.840 1.00 91.81 95 SER A CA 1
ATOM 769 C C . SER A 1 95 ? -11.637 -5.252 7.521 1.00 91.81 95 SER A C 1
ATOM 771 O O . SER A 1 95 ? -11.746 -5.257 8.742 1.00 91.81 95 SER A O 1
ATOM 773 N N . ASP A 1 96 ? -12.627 -5.478 6.688 1.00 90.38 96 ASP A N 1
ATOM 774 C CA . ASP A 1 96 ? -13.974 -5.830 7.061 1.00 90.38 96 ASP A CA 1
ATOM 775 C C . ASP A 1 96 ? -14.079 -7.265 7.613 1.00 90.38 96 ASP A C 1
ATOM 777 O O . ASP A 1 96 ? -13.148 -8.068 7.482 1.00 90.38 96 ASP A O 1
ATOM 781 N N . SER A 1 97 ? -15.241 -7.615 8.161 1.00 90.31 97 SER A N 1
ATOM 782 C CA . SER A 1 97 ? -15.564 -8.932 8.717 1.00 90.31 97 SER A CA 1
ATOM 783 C C . SER A 1 97 ? -15.380 -10.079 7.714 1.00 90.31 97 SER A C 1
ATOM 785 O O . SER A 1 97 ? -14.991 -11.184 8.086 1.00 90.31 97 SER A O 1
ATOM 787 N N . CYS A 1 98 ? -15.584 -9.799 6.425 1.00 88.88 98 CYS A N 1
ATOM 788 C CA . CYS A 1 98 ? -15.385 -10.735 5.318 1.00 88.88 98 CYS A CA 1
ATOM 789 C C . CYS A 1 98 ? -13.950 -10.724 4.746 1.00 88.88 98 CYS A C 1
ATOM 791 O O . CYS A 1 98 ? -13.705 -11.285 3.679 1.00 88.88 98 CYS A O 1
ATOM 793 N N . GLY A 1 99 ? -13.003 -10.041 5.399 1.00 87.38 99 GLY A N 1
ATOM 794 C CA . GLY A 1 99 ? -11.607 -9.938 4.958 1.00 87.38 99 GLY A CA 1
ATOM 795 C C . GLY A 1 99 ? -11.370 -8.951 3.810 1.00 87.38 99 GLY A C 1
ATOM 796 O O . GLY A 1 99 ? -10.282 -8.919 3.235 1.00 87.38 99 GLY A O 1
ATOM 797 N N . LYS A 1 100 ? -12.362 -8.120 3.464 1.00 88.75 100 LYS A N 1
ATOM 798 C CA . LYS A 1 100 ? -12.199 -7.080 2.441 1.00 88.75 100 LYS A CA 1
ATOM 799 C C . LYS A 1 100 ? -11.372 -5.915 2.996 1.00 88.75 100 LYS A C 1
ATOM 801 O O . LYS A 1 100 ? -11.742 -5.379 4.036 1.00 88.75 100 LYS A O 1
ATOM 806 N N . PRO A 1 101 ? -10.291 -5.474 2.334 1.00 89.62 101 PRO A N 1
ATOM 807 C CA . PRO A 1 101 ? -9.535 -4.302 2.771 1.00 89.62 101 PRO A CA 1
ATOM 808 C C . PRO A 1 101 ? -10.384 -3.034 2.665 1.00 89.62 101 PRO A C 1
ATOM 810 O O . PRO A 1 101 ? -10.815 -2.677 1.579 1.00 89.62 101 PRO A O 1
ATOM 813 N N . ILE A 1 102 ? -10.601 -2.327 3.767 1.00 89.81 102 ILE A N 1
ATOM 814 C CA . ILE A 1 102 ? -11.331 -1.055 3.757 1.00 89.81 102 ILE A CA 1
ATOM 815 C C . ILE A 1 102 ? -10.362 0.062 3.370 1.00 89.81 102 ILE A C 1
ATOM 817 O O . ILE A 1 102 ? -10.592 0.758 2.386 1.00 89.81 102 ILE A O 1
ATOM 821 N N . ASN A 1 103 ? -9.244 0.197 4.093 1.00 89.75 103 ASN A N 1
ATOM 822 C CA . ASN A 1 103 ? -8.221 1.196 3.789 1.00 89.75 103 ASN A CA 1
ATOM 823 C C . ASN A 1 103 ? -6.823 0.770 4.282 1.00 89.75 103 ASN A C 1
ATOM 825 O O . ASN A 1 103 ? -6.677 -0.139 5.106 1.00 89.75 103 ASN A O 1
ATOM 829 N N . PHE A 1 104 ? -5.804 1.455 3.771 1.00 90.62 104 PHE A N 1
ATOM 830 C CA . PHE A 1 104 ? -4.398 1.326 4.100 1.00 90.62 104 PHE A CA 1
ATOM 831 C C . PHE A 1 104 ? -3.824 2.662 4.572 1.00 90.62 104 PHE A C 1
ATOM 833 O O . PHE A 1 104 ? -4.033 3.700 3.947 1.00 90.62 104 PHE A O 1
ATOM 840 N N . VAL A 1 105 ? -3.012 2.625 5.623 1.00 92.25 105 VAL A N 1
ATOM 841 C CA . VAL A 1 105 ? -2.237 3.775 6.091 1.00 92.25 105 VAL A CA 1
ATOM 842 C C . VAL A 1 105 ? -0.766 3.394 6.130 1.00 92.25 105 VAL A C 1
ATOM 844 O O . VAL A 1 105 ? -0.368 2.421 6.778 1.00 92.25 105 VAL A O 1
ATOM 847 N N . LEU A 1 106 ? 0.051 4.171 5.426 1.00 92.94 106 LEU A N 1
ATOM 848 C CA . LEU A 1 106 ? 1.499 4.032 5.476 1.00 92.94 106 LEU A CA 1
ATOM 849 C C . LEU A 1 106 ? 2.043 4.757 6.705 1.00 92.94 106 LEU A C 1
ATOM 851 O O . LEU A 1 106 ? 1.645 5.878 7.007 1.00 92.94 106 LEU A O 1
ATOM 855 N N . GLY A 1 107 ? 2.972 4.109 7.393 1.00 93.31 107 GLY A N 1
ATOM 856 C CA . GLY A 1 107 ? 3.721 4.683 8.498 1.00 93.31 107 GLY A CA 1
ATOM 857 C C . GLY A 1 107 ? 5.189 4.298 8.416 1.00 93.31 107 GLY A C 1
ATOM 858 O O . GLY A 1 107 ? 5.592 3.451 7.621 1.00 93.31 107 GLY A O 1
ATOM 859 N N . GLU A 1 108 ? 6.004 4.925 9.249 1.00 94.38 108 GLU A N 1
ATOM 860 C CA . GLU A 1 108 ? 7.418 4.580 9.359 1.00 94.38 108 GLU A CA 1
ATOM 861 C C . GLU A 1 108 ? 7.591 3.225 10.064 1.00 94.38 108 GLU A C 1
ATOM 863 O O . GLU A 1 108 ? 6.815 2.863 10.952 1.00 94.38 108 GLU A O 1
ATOM 868 N N . GLY A 1 109 ? 8.609 2.451 9.679 1.00 93.56 109 GLY A N 1
ATOM 869 C CA . GLY A 1 109 ? 8.759 1.061 10.127 1.00 93.56 109 GLY A CA 1
ATOM 870 C C . GLY A 1 109 ? 8.852 0.868 11.646 1.00 93.56 109 GLY A C 1
ATOM 871 O O . GLY A 1 109 ? 8.338 -0.117 12.174 1.00 93.56 109 GLY A O 1
ATOM 872 N N . GLN A 1 110 ? 9.467 1.814 12.357 1.00 94.00 110 GLN A N 1
ATOM 873 C CA . GLN A 1 110 ? 9.655 1.784 13.811 1.00 94.00 110 GLN A CA 1
ATOM 874 C C . GLN A 1 110 ? 8.446 2.291 14.606 1.00 94.00 110 GLN A C 1
ATOM 876 O O . GLN A 1 110 ? 8.422 2.165 15.829 1.00 94.00 110 GLN A O 1
ATOM 881 N N . VAL A 1 111 ? 7.453 2.894 13.948 1.00 93.44 111 VAL A N 1
ATOM 882 C CA . VAL A 1 111 ? 6.281 3.450 14.632 1.00 93.44 111 VAL A CA 1
ATOM 883 C C . VAL A 1 111 ? 5.414 2.312 15.161 1.00 93.44 111 VAL A C 1
ATOM 885 O O . VAL A 1 111 ? 5.062 1.390 14.424 1.00 93.44 111 VAL A O 1
ATOM 888 N N . HIS A 1 112 ? 5.065 2.373 16.447 1.00 92.19 112 HIS A N 1
ATOM 889 C CA . HIS A 1 112 ? 4.141 1.423 17.062 1.00 92.19 112 HIS A CA 1
ATOM 890 C C . HIS A 1 112 ? 2.739 1.559 16.475 1.00 92.19 112 HIS A C 1
ATOM 892 O O . HIS A 1 112 ? 2.226 2.667 16.322 1.00 92.19 112 HIS A O 1
ATOM 898 N N . ASP A 1 113 ? 2.099 0.421 16.240 1.00 92.44 113 ASP A N 1
ATOM 899 C CA . ASP A 1 113 ? 0.809 0.328 15.560 1.00 92.44 113 ASP A CA 1
ATOM 900 C C . ASP A 1 113 ? -0.289 1.135 16.263 1.00 92.44 113 ASP A C 1
ATOM 902 O O . ASP A 1 113 ? -1.115 1.760 15.604 1.00 92.44 113 ASP A O 1
ATOM 906 N N . ILE A 1 114 ? -0.238 1.226 17.597 1.00 91.25 114 ILE A N 1
ATOM 907 C CA . ILE A 1 114 ? -1.178 2.019 18.401 1.00 91.25 114 ILE A CA 1
ATOM 908 C C . ILE A 1 114 ? -1.220 3.501 17.995 1.00 91.25 114 ILE A C 1
ATOM 910 O O . ILE A 1 114 ? -2.267 4.135 18.091 1.00 91.25 114 ILE A O 1
ATOM 914 N N . LYS A 1 115 ? -0.107 4.055 17.493 1.00 91.38 115 LYS A N 1
ATOM 915 C CA . LYS A 1 115 ? -0.053 5.448 17.024 1.00 91.38 115 LYS A CA 1
ATOM 916 C C . LYS A 1 115 ? -0.829 5.650 15.722 1.00 91.38 115 LYS A C 1
ATOM 918 O O . LYS A 1 115 ? -1.314 6.746 15.474 1.00 91.38 115 LYS A O 1
ATOM 923 N N . ILE A 1 116 ? -0.947 4.602 14.908 1.00 91.75 116 ILE A N 1
ATOM 924 C CA . ILE A 1 116 ? -1.640 4.622 13.611 1.00 91.75 116 ILE A CA 1
ATOM 925 C C . ILE A 1 116 ? -3.083 4.110 13.757 1.00 91.75 116 ILE A C 1
ATOM 927 O O . ILE A 1 116 ? -3.952 4.470 12.966 1.00 91.75 116 ILE A O 1
ATOM 931 N N . ALA A 1 117 ? -3.365 3.326 14.801 1.00 89.50 117 ALA A N 1
ATOM 932 C CA . ALA A 1 117 ? -4.672 2.732 15.064 1.00 89.50 117 ALA A CA 1
ATOM 933 C C . ALA A 1 117 ? -5.809 3.769 15.113 1.00 89.50 117 ALA A C 1
ATOM 935 O O . ALA A 1 117 ? -6.851 3.567 14.497 1.00 89.50 117 ALA A O 1
ATOM 936 N N . ASN A 1 118 ? -5.613 4.911 15.775 1.00 88.50 118 ASN A N 1
ATOM 937 C CA . ASN A 1 118 ? -6.654 5.944 15.820 1.00 88.50 118 ASN A CA 1
ATOM 938 C C . ASN A 1 118 ? -6.931 6.529 14.429 1.00 88.50 118 ASN A C 1
ATOM 940 O O . ASN A 1 118 ? -8.083 6.612 14.010 1.00 88.50 118 ASN A O 1
ATOM 944 N N . GLN A 1 119 ? -5.869 6.834 13.680 1.00 88.81 119 GLN A N 1
ATOM 945 C CA . GLN A 1 119 ? -5.974 7.385 12.332 1.00 88.81 119 GLN A CA 1
ATOM 946 C C . GLN A 1 119 ? -6.724 6.434 11.390 1.00 88.81 119 GLN A C 1
ATOM 948 O O . GLN A 1 119 ? -7.603 6.858 10.643 1.00 88.81 119 GLN A O 1
ATOM 953 N N . ILE A 1 120 ? -6.414 5.136 11.425 1.00 89.19 120 ILE A N 1
ATOM 954 C CA . ILE A 1 120 ? -7.047 4.171 10.519 1.00 89.19 120 ILE A CA 1
ATOM 955 C C . ILE A 1 120 ? -8.515 3.898 10.886 1.00 89.19 120 ILE A C 1
ATOM 957 O O . ILE A 1 120 ? -9.327 3.652 9.995 1.00 89.19 120 ILE A O 1
ATOM 961 N N . ILE A 1 121 ? -8.875 3.982 12.173 1.00 88.00 121 ILE A N 1
ATOM 962 C CA . ILE A 1 121 ? -10.262 3.845 12.647 1.00 88.00 121 ILE A CA 1
ATOM 963 C C . ILE A 1 121 ? -11.112 5.047 12.218 1.00 88.00 121 ILE A C 1
ATOM 965 O O . ILE A 1 121 ? -12.272 4.886 11.843 1.00 88.00 121 ILE A O 1
ATOM 969 N N . GLU A 1 122 ? -10.568 6.261 12.273 1.00 87.00 122 GLU A N 1
ATOM 970 C CA . GLU A 1 122 ? -11.277 7.455 11.797 1.00 87.00 122 GLU A CA 1
ATOM 971 C C . GLU A 1 122 ? -11.542 7.380 10.294 1.00 87.00 122 GLU A C 1
ATOM 973 O O . GLU A 1 122 ? -12.664 7.603 9.832 1.00 87.00 122 GLU A O 1
ATOM 978 N N . VAL A 1 123 ? -10.517 6.990 9.538 1.00 83.19 123 VAL A N 1
ATOM 979 C CA . VAL A 1 123 ? -10.607 6.835 8.089 1.00 83.19 123 VAL A CA 1
ATOM 980 C C . VAL A 1 123 ? -11.600 5.735 7.703 1.00 83.19 123 VAL A C 1
ATOM 982 O O . VAL A 1 123 ? -12.395 5.934 6.784 1.00 83.19 123 VAL A O 1
ATOM 985 N N . SER A 1 124 ? -11.630 4.605 8.420 1.00 82.31 124 SER A N 1
ATOM 986 C CA . SER A 1 124 ? -12.589 3.534 8.126 1.00 82.31 124 SER A CA 1
ATOM 987 C C . SER A 1 124 ? -14.034 3.985 8.329 1.00 82.31 124 SER A C 1
ATOM 989 O O . SER A 1 124 ? -14.864 3.762 7.451 1.00 82.31 124 SER A O 1
ATOM 991 N N . LYS A 1 125 ? -14.337 4.698 9.421 1.00 80.31 125 LYS A N 1
ATOM 992 C CA . LYS A 1 125 ? -15.681 5.250 9.670 1.00 80.31 125 LYS A CA 1
ATOM 993 C C . LYS A 1 125 ? -16.121 6.200 8.555 1.00 80.31 125 LYS A C 1
ATOM 995 O O . LYS A 1 125 ? -17.257 6.114 8.088 1.00 80.31 125 LYS A O 1
ATOM 1000 N N . ALA A 1 126 ? -15.227 7.082 8.107 1.00 75.06 126 ALA A N 1
ATOM 1001 C CA . ALA A 1 126 ? -15.512 8.008 7.014 1.00 75.06 126 ALA A CA 1
ATOM 1002 C C . ALA A 1 126 ? -15.815 7.270 5.697 1.00 75.06 126 ALA A C 1
ATOM 1004 O O . ALA A 1 126 ? -16.770 7.612 4.994 1.00 75.06 126 ALA A O 1
ATOM 1005 N N . GLU A 1 127 ? -15.047 6.226 5.381 1.00 71.94 127 GLU A N 1
ATOM 1006 C CA . GLU A 1 127 ? -15.252 5.436 4.166 1.00 71.94 127 GLU A CA 1
ATOM 1007 C C . GLU A 1 127 ? -16.540 4.622 4.180 1.00 71.94 127 GLU A C 1
ATOM 1009 O O . GLU A 1 127 ? -17.246 4.569 3.171 1.00 71.94 127 GLU A O 1
ATOM 1014 N N . VAL A 1 128 ? -16.868 4.018 5.319 1.00 70.88 128 VAL A N 1
ATOM 1015 C CA . VAL A 1 128 ? -18.112 3.269 5.503 1.00 70.88 128 VAL A CA 1
ATOM 1016 C C . VAL A 1 128 ? -19.323 4.164 5.255 1.00 70.88 128 VAL A C 1
ATOM 1018 O O . VAL A 1 128 ? -20.195 3.810 4.459 1.00 70.88 128 VAL A O 1
ATOM 1021 N N . ASN A 1 129 ? -19.339 5.356 5.851 1.00 66.50 129 ASN A N 1
ATOM 1022 C CA . ASN A 1 129 ? -20.448 6.300 5.718 1.00 66.50 129 ASN A CA 1
ATOM 1023 C C . ASN A 1 129 ? -20.593 6.831 4.278 1.00 66.50 129 ASN A C 1
ATOM 1025 O O . ASN A 1 129 ? -21.697 6.884 3.724 1.00 66.50 129 ASN A O 1
ATOM 1029 N N . CYS A 1 130 ? -19.477 7.180 3.631 1.00 62.22 130 CYS A N 1
ATOM 1030 C CA . CYS A 1 130 ? -19.469 7.615 2.231 1.00 62.22 130 CYS A CA 1
ATOM 1031 C C . CYS A 1 130 ? -20.013 6.521 1.291 1.00 62.22 130 CYS A C 1
ATOM 1033 O O . CYS A 1 130 ? -20.787 6.795 0.375 1.00 62.22 130 CYS A O 1
ATOM 1035 N N . ARG A 1 131 ? -19.679 5.251 1.542 1.00 66.31 131 ARG A N 1
ATOM 1036 C CA . ARG A 1 131 ? -20.106 4.132 0.687 1.00 66.31 131 ARG A CA 1
ATOM 1037 C C . ARG A 1 131 ? -21.552 3.701 0.934 1.00 66.31 131 ARG A C 1
ATOM 1039 O O . ARG A 1 131 ? -22.244 3.379 -0.029 1.00 66.31 131 ARG A O 1
ATOM 1046 N N . GLN A 1 132 ? -22.035 3.748 2.176 1.00 60.03 132 GLN A N 1
ATOM 1047 C CA . GLN A 1 132 ? -23.449 3.497 2.486 1.00 60.03 132 GLN A CA 1
ATOM 1048 C C . GLN A 1 132 ? -24.361 4.543 1.831 1.00 60.03 132 GLN A C 1
ATOM 1050 O O . GLN A 1 132 ? -25.369 4.187 1.224 1.00 60.03 132 GLN A O 1
ATOM 1055 N N . SER A 1 133 ? -23.973 5.822 1.853 1.00 56.72 133 SER A N 1
ATOM 1056 C CA . SER A 1 133 ? -24.733 6.883 1.170 1.00 56.72 133 SER A CA 1
ATOM 1057 C C . SER A 1 133 ? -24.734 6.746 -0.364 1.00 56.72 133 SER A C 1
ATOM 1059 O O . SER A 1 133 ? -25.753 7.013 -1.002 1.00 56.72 133 SER A O 1
ATOM 1061 N N . LEU A 1 134 ? -23.642 6.256 -0.967 1.00 55.16 134 LEU A N 1
ATOM 1062 C CA . LEU A 1 134 ? -23.570 5.933 -2.402 1.00 55.16 134 LEU A CA 1
ATOM 1063 C C . LEU A 1 134 ? -24.391 4.685 -2.791 1.00 55.16 134 LEU A C 1
ATOM 1065 O O . LEU A 1 134 ? -24.980 4.671 -3.872 1.00 55.16 134 LEU A O 1
ATOM 1069 N N . SER A 1 135 ? -24.455 3.658 -1.932 1.00 52.56 135 SER A N 1
ATOM 1070 C CA . SER A 1 135 ? -25.322 2.477 -2.122 1.00 52.56 135 SER A CA 1
ATOM 1071 C C . SER A 1 135 ? -26.810 2.858 -2.048 1.00 52.56 135 SER A C 1
ATOM 1073 O O . SER A 1 135 ? -27.581 2.482 -2.933 1.00 52.56 135 SER A O 1
ATOM 1075 N N . CYS A 1 136 ? -27.206 3.707 -1.088 1.00 43.72 136 CYS A N 1
ATOM 1076 C CA . CYS A 1 136 ? -28.578 4.222 -0.995 1.00 43.72 136 CYS A CA 1
ATOM 1077 C C . CYS A 1 136 ? -29.012 5.025 -2.233 1.00 43.72 136 CYS A C 1
ATOM 1079 O O . CYS A 1 136 ? -30.159 4.906 -2.652 1.00 43.72 136 CYS A O 1
ATOM 1081 N N . ARG A 1 137 ? -28.111 5.797 -2.862 1.00 44.19 137 ARG A N 1
ATOM 1082 C CA . ARG A 1 137 ? -28.425 6.517 -4.114 1.00 44.19 137 ARG A CA 1
ATOM 1083 C C . ARG A 1 137 ? -28.744 5.583 -5.278 1.00 44.19 137 ARG A C 1
ATOM 1085 O O . ARG A 1 137 ? -29.675 5.853 -6.018 1.00 44.19 137 ARG A O 1
ATOM 1092 N N . LYS A 1 138 ? -28.012 4.474 -5.412 1.00 49.03 138 LYS A N 1
ATOM 1093 C CA . LYS A 1 138 ? -28.248 3.511 -6.497 1.00 49.03 138 LYS A CA 1
ATOM 1094 C C . LYS A 1 138 ? -29.550 2.728 -6.343 1.00 49.03 138 LYS A C 1
ATOM 1096 O O . LYS A 1 138 ? -30.115 2.352 -7.357 1.00 49.03 138 LYS A O 1
ATOM 1101 N N . LYS A 1 139 ? -30.023 2.496 -5.110 1.00 47.03 139 LYS A N 1
ATOM 1102 C CA . LYS A 1 139 ? -31.333 1.863 -4.862 1.00 47.03 139 LYS A CA 1
ATOM 1103 C C . LYS A 1 139 ? -32.510 2.773 -5.224 1.00 47.03 139 LYS A C 1
ATOM 1105 O O . LYS A 1 139 ? -33.527 2.273 -5.667 1.00 47.03 139 LYS A O 1
ATOM 1110 N N . LEU A 1 140 ? -32.355 4.090 -5.079 1.00 46.44 140 LEU A N 1
ATOM 1111 C CA . LEU A 1 140 ? -33.391 5.075 -5.420 1.00 46.44 140 LEU A CA 1
ATOM 1112 C C . LEU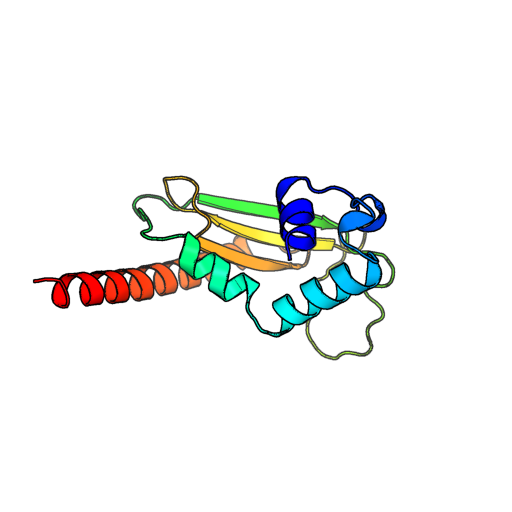 A 1 140 ? -33.504 5.370 -6.928 1.00 46.44 140 LEU A C 1
ATOM 1114 O O . LEU A 1 140 ? -34.465 6.001 -7.343 1.00 46.44 140 LEU A O 1
ATOM 1118 N N . GLU A 1 141 ? -32.530 4.950 -7.739 1.00 47.09 141 GLU A N 1
ATOM 1119 C CA . GLU A 1 141 ? -32.529 5.121 -9.204 1.00 47.09 141 GLU A CA 1
ATOM 1120 C C . GLU A 1 141 ? -32.945 3.836 -9.952 1.00 47.09 141 GLU A C 1
ATOM 1122 O O . GLU A 1 141 ? -32.910 3.800 -11.182 1.00 47.09 141 GLU A O 1
ATOM 1127 N N . SER A 1 142 ? -33.305 2.772 -9.222 1.00 47.53 142 SER A N 1
ATOM 1128 C CA . SER A 1 142 ? -33.679 1.456 -9.765 1.00 47.53 142 SER A CA 1
ATOM 1129 C C . SER A 1 142 ? -35.121 1.017 -9.462 1.00 47.53 142 SER A C 1
ATOM 1131 O O . SER A 1 142 ? -35.468 -0.107 -9.821 1.00 47.53 142 SER A O 1
ATOM 1133 N N . ASP A 1 143 ? -35.922 1.887 -8.839 1.00 42.06 143 ASP A N 1
ATOM 1134 C CA . ASP A 1 143 ? -37.374 1.750 -8.619 1.00 42.06 143 ASP A CA 1
ATOM 1135 C C . ASP A 1 143 ? -38.129 2.798 -9.459 1.00 42.06 143 ASP A C 1
ATOM 1137 O O . ASP A 1 143 ? -39.263 2.503 -9.904 1.00 42.06 143 ASP A O 1
#

Foldseek 3Di:
DCLLVVCVVPVDDLCPGDCVVPDSVVSVVVVVVCVVVCVVVVVLLVVLAAFPAPDKDKDKDKDADDPPPPPDPDPDDDQWDQDPVGIIKMWIFIGGPVRRTQDIDIHYRPDDVVVCVVVVVVVSVVSNVVNVVVVVVVVVVPD

Radius of gyration: 18.4 Å; chains: 1; bounding box: 56×32×44 Å

Sequence (143 aa):
MEAVFRKLRTGASWKDLPTEFGLHSTIIYKFNRWSKQGIWQNLFIKILGELDNKWNFFNSTIVKVHQHSVNSSNTKIECIGRTVGGNSSKINMISDSCGKPINFVLGEGQVHDIKIANQIIEVSKAEVNCRQSLSCRKKLESD

Secondary structure (DSSP, 8-state):
-HHHHHHHHH---GGGS-GGG--HHHHHHHHHHHHHTTHHHHHHHHHH-S--TT-EEEEEEEEEPPGGGG-----S--S-EEETTEEEEEEEEEEETTS-EEEEEEEETTS-HHHHHHHHHHHHHHHHHHHHHHHHHHHHT--